Protein AF-A0A7C3GUQ3-F1 (afdb_monomer_lite)

Sequence (109 aa):
MAGKRWMIALSGLILIALLGLVACGPAPTATPMPVDTPTAAPSPTPVEGTAERPASNAQIAPLIHQAIEDLSQRLDLDPQQIHLQAVEDVQWRDSSLGCPESGQNYLMV

Structure (mmCIF, N/CA/C/O backbone):
data_AF-A0A7C3GUQ3-F1
#
_entry.id   AF-A0A7C3GUQ3-F1
#
loop_
_atom_site.group_PDB
_atom_site.id
_atom_site.type_symbol
_atom_site.label_atom_id
_atom_site.label_alt_id
_atom_site.label_comp_id
_atom_site.label_asym_id
_atom_site.label_entity_id
_atom_site.label_seq_id
_atom_site.pdbx_PDB_ins_code
_atom_site.Cartn_x
_atom_site.Cartn_y
_atom_site.Cartn_z
_atom_site.occupancy
_atom_site.B_iso_or_equiv
_atom_site.auth_seq_id
_atom_site.auth_comp_id
_atom_site.auth_asym_id
_atom_site.auth_atom_id
_atom_site.pdbx_PDB_model_num
ATOM 1 N N . MET A 1 1 ? -51.375 -15.794 0.728 1.00 53.22 1 MET A N 1
ATOM 2 C CA . MET A 1 1 ? -50.296 -16.151 -0.228 1.00 53.22 1 MET A CA 1
ATOM 3 C C . MET A 1 1 ? -49.132 -16.829 0.509 1.00 53.22 1 MET A C 1
ATOM 5 O O . MET A 1 1 ? -48.035 -16.293 0.557 1.00 53.22 1 MET A O 1
ATOM 9 N N . ALA A 1 2 ? -49.369 -17.999 1.120 1.00 55.22 2 ALA A N 1
ATOM 10 C CA . ALA A 1 2 ? -48.387 -18.689 1.977 1.00 55.22 2 ALA A CA 1
ATOM 11 C C . ALA A 1 2 ? -47.799 -19.977 1.353 1.00 55.22 2 ALA A C 1
ATOM 13 O O . ALA A 1 2 ? -46.802 -20.490 1.839 1.00 55.22 2 ALA A O 1
ATOM 14 N N . GLY A 1 3 ? -48.357 -20.471 0.238 1.00 56.00 3 GLY A N 1
ATOM 15 C CA . GLY A 1 3 ? -47.939 -21.739 -0.385 1.00 56.00 3 GLY A CA 1
ATOM 16 C C . GLY A 1 3 ? -46.758 -21.660 -1.363 1.00 56.00 3 GLY A C 1
ATOM 17 O O . GLY A 1 3 ? -46.181 -22.685 -1.701 1.00 56.00 3 GLY A O 1
ATOM 18 N N . LYS A 1 4 ? -46.356 -20.464 -1.823 1.00 55.50 4 LYS A N 1
ATOM 19 C CA . LYS A 1 4 ? -45.283 -20.317 -2.832 1.00 55.50 4 LYS A CA 1
ATOM 20 C C . LYS A 1 4 ? -43.876 -20.264 -2.215 1.00 55.50 4 LYS A C 1
ATOM 22 O O . LYS A 1 4 ? -42.918 -20.655 -2.865 1.00 55.50 4 LYS A O 1
ATOM 27 N N . ARG A 1 5 ? -43.748 -19.843 -0.950 1.00 56.00 5 ARG A N 1
ATOM 28 C CA . ARG A 1 5 ? -42.452 -19.739 -0.244 1.00 56.00 5 ARG A CA 1
ATOM 29 C C . ARG A 1 5 ? -41.917 -21.109 0.200 1.00 56.00 5 ARG A C 1
ATOM 31 O O . ARG A 1 5 ? -40.711 -21.285 0.287 1.00 56.00 5 ARG A O 1
ATOM 38 N N . TRP A 1 6 ? -42.805 -22.088 0.400 1.00 51.22 6 TRP A N 1
ATOM 39 C CA . TRP 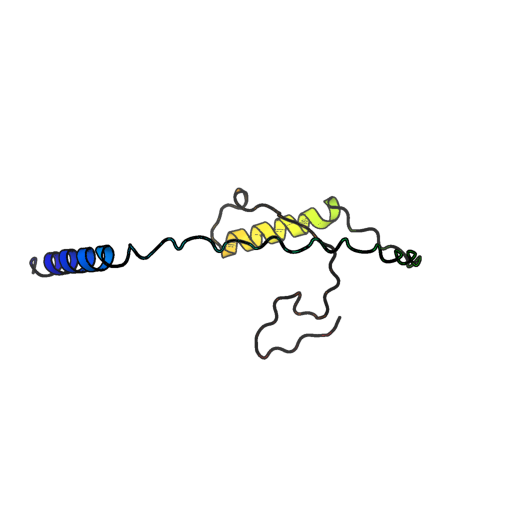A 1 6 ? -42.442 -23.447 0.818 1.00 51.22 6 TRP A CA 1
ATOM 40 C C . TRP A 1 6 ? -41.940 -24.320 -0.346 1.00 51.22 6 TRP A C 1
ATOM 42 O O . TRP A 1 6 ? -40.997 -25.086 -0.184 1.00 51.22 6 TRP A O 1
ATOM 52 N N . MET A 1 7 ? -42.484 -24.130 -1.553 1.00 54.44 7 MET A N 1
ATOM 53 C CA . MET A 1 7 ? -42.046 -24.858 -2.754 1.00 54.44 7 MET A CA 1
ATOM 54 C C . MET A 1 7 ? -40.664 -24.415 -3.271 1.00 54.44 7 MET A C 1
ATOM 56 O O . MET A 1 7 ? -39.928 -25.237 -3.809 1.00 54.44 7 MET A O 1
ATOM 60 N N . ILE A 1 8 ? -40.279 -23.145 -3.081 1.00 55.94 8 ILE A N 1
ATOM 61 C CA . ILE A 1 8 ? -38.956 -22.638 -3.500 1.00 55.94 8 ILE A CA 1
ATOM 62 C C . ILE A 1 8 ? -37.853 -23.167 -2.564 1.00 55.94 8 ILE A C 1
ATOM 64 O O . ILE A 1 8 ? -36.763 -23.502 -3.022 1.00 55.94 8 ILE A O 1
ATOM 68 N N . ALA A 1 9 ? -38.160 -23.334 -1.272 1.00 55.59 9 ALA A N 1
ATOM 69 C CA . ALA A 1 9 ? -37.231 -23.885 -0.284 1.00 55.59 9 ALA A CA 1
ATOM 70 C C . ALA A 1 9 ? -36.915 -25.379 -0.516 1.00 55.59 9 ALA A C 1
ATOM 72 O O . ALA A 1 9 ? -35.777 -25.798 -0.325 1.00 55.59 9 ALA A O 1
ATOM 73 N N . LEU A 1 10 ? -37.887 -26.172 -0.987 1.00 55.81 10 LEU A N 1
ATOM 74 C CA . LEU A 1 10 ? -37.700 -27.601 -1.292 1.00 55.81 10 LEU A CA 1
ATOM 75 C C . LEU A 1 10 ? -36.941 -27.845 -2.610 1.00 55.81 10 LEU A C 1
ATOM 77 O O . LEU A 1 10 ? -36.162 -28.790 -2.696 1.00 55.81 10 LEU A O 1
ATOM 81 N N . SER A 1 11 ? -37.108 -26.977 -3.617 1.00 55.59 11 SER A N 1
ATOM 82 C CA . SER A 1 11 ? -36.410 -27.111 -4.907 1.00 55.59 11 SER A CA 1
ATOM 83 C C . SER A 1 11 ? -34.945 -26.654 -4.858 1.00 55.59 11 SER A C 1
ATOM 85 O O . SER A 1 11 ? -34.119 -27.204 -5.582 1.00 55.59 11 SER A O 1
ATOM 87 N N . GLY A 1 12 ? -34.605 -25.673 -4.010 1.00 56.16 12 GLY A N 1
ATOM 88 C CA . GLY A 1 12 ? -33.222 -25.205 -3.843 1.00 56.16 12 GLY A CA 1
ATOM 89 C C . GLY A 1 12 ? -32.338 -26.195 -3.077 1.00 56.16 12 GLY A C 1
ATOM 90 O O . GLY A 1 12 ? -31.169 -26.369 -3.412 1.00 56.16 12 GLY A O 1
ATOM 91 N N . LEU A 1 13 ? -32.912 -26.908 -2.102 1.00 58.53 13 LEU A N 1
ATOM 92 C CA . LEU A 1 13 ? -32.181 -27.874 -1.274 1.00 58.53 13 LEU A CA 1
ATOM 93 C C . LEU A 1 13 ? -31.791 -29.149 -2.054 1.00 58.53 13 LEU A C 1
ATOM 95 O O . LEU A 1 13 ? -30.749 -29.737 -1.786 1.00 58.53 13 LEU A O 1
ATOM 99 N N . ILE A 1 14 ? -32.573 -29.525 -3.075 1.00 58.44 14 ILE A N 1
ATOM 100 C CA . ILE A 1 14 ? -32.276 -30.648 -3.988 1.00 58.44 14 ILE A CA 1
ATOM 101 C C . ILE A 1 14 ? -31.164 -30.295 -4.995 1.00 58.44 14 ILE A C 1
ATOM 103 O O . ILE A 1 14 ? -30.384 -31.165 -5.374 1.00 58.44 14 ILE A O 1
ATOM 107 N N . LEU A 1 15 ? -31.037 -29.023 -5.393 1.00 56.69 15 LEU A N 1
ATOM 108 C CA . LEU A 1 15 ? -30.015 -28.569 -6.349 1.00 56.69 15 LEU A CA 1
ATOM 109 C C . LEU A 1 15 ? -28.631 -28.395 -5.692 1.00 56.69 15 LEU A C 1
ATOM 111 O O . LEU A 1 15 ? -27.613 -28.633 -6.335 1.00 56.69 15 LEU A O 1
ATOM 115 N N . ILE A 1 16 ? -28.592 -28.071 -4.395 1.00 59.34 16 ILE A N 1
ATOM 116 C CA . ILE A 1 16 ? -27.353 -27.980 -3.600 1.00 59.34 16 ILE A CA 1
ATOM 117 C C . ILE A 1 16 ? -26.817 -29.378 -3.224 1.00 59.34 16 ILE A C 1
ATOM 119 O O . ILE A 1 16 ? -25.608 -29.561 -3.114 1.00 59.34 16 ILE A O 1
ATOM 123 N N . ALA A 1 17 ? -27.685 -30.390 -3.101 1.00 55.78 17 ALA A N 1
ATOM 124 C CA . ALA A 1 17 ? -27.292 -31.762 -2.759 1.00 55.78 17 ALA A CA 1
ATOM 125 C C . ALA A 1 17 ? -26.716 -32.582 -3.937 1.00 55.78 17 ALA A C 1
ATOM 127 O O . ALA A 1 17 ? -26.064 -33.596 -3.707 1.00 55.78 17 ALA A O 1
ATOM 128 N N . LEU A 1 18 ? -26.930 -32.162 -5.190 1.00 57.78 18 LEU A N 1
ATOM 129 C CA . LEU A 1 18 ? -26.456 -32.875 -6.389 1.00 57.78 18 LEU A CA 1
ATOM 130 C C . LEU A 1 18 ? -25.102 -32.378 -6.926 1.00 57.78 18 LEU A C 1
ATOM 132 O O . LEU A 1 18 ? -24.513 -33.044 -7.773 1.00 57.78 18 LEU A O 1
ATOM 136 N N . LEU A 1 19 ? -24.582 -31.247 -6.433 1.00 57.12 19 LEU A N 1
ATOM 137 C CA . LEU A 1 19 ? -23.343 -30.633 -6.935 1.00 57.12 19 LEU A CA 1
ATOM 138 C C . LEU A 1 19 ? -22.134 -30.807 -5.999 1.00 57.12 19 LEU A C 1
ATOM 140 O O . LEU A 1 19 ? -21.184 -30.032 -6.050 1.00 57.12 19 LEU A O 1
ATOM 144 N N . GLY A 1 20 ? -22.163 -31.822 -5.137 1.00 60.38 20 GLY A N 1
ATOM 145 C CA . GLY A 1 20 ? -21.053 -32.157 -4.253 1.00 60.38 20 GLY A CA 1
ATOM 146 C C . GLY A 1 20 ? -20.832 -33.658 -4.203 1.00 60.38 20 GLY A C 1
ATOM 147 O O . GLY A 1 20 ? -21.348 -34.279 -3.288 1.00 60.38 20 GLY A O 1
ATOM 148 N N . LEU A 1 21 ? -20.112 -34.225 -5.183 1.00 63.31 21 LEU A N 1
ATOM 149 C CA . LEU A 1 21 ? -19.373 -35.504 -5.097 1.00 63.31 21 LEU A CA 1
ATOM 150 C C . LEU A 1 21 ? -18.779 -35.898 -6.467 1.00 63.31 21 LEU A C 1
ATOM 152 O O . LEU A 1 21 ? -19.189 -36.876 -7.079 1.00 63.31 21 LEU A O 1
ATOM 156 N N . VAL A 1 22 ? -17.784 -35.153 -6.952 1.00 60.12 22 VAL A N 1
ATOM 157 C CA . VAL A 1 22 ? -16.833 -35.634 -7.975 1.00 60.12 22 VAL A CA 1
ATOM 158 C C . VAL A 1 22 ? -15.503 -34.923 -7.726 1.00 60.12 22 VAL A C 1
ATOM 160 O O . VAL A 1 22 ? -15.486 -33.703 -7.674 1.00 60.12 22 VAL A O 1
ATOM 163 N N . ALA A 1 23 ? -14.336 -35.539 -7.601 1.00 51.19 23 ALA A N 1
ATOM 164 C CA . ALA A 1 23 ? -13.900 -36.870 -7.205 1.00 51.19 23 ALA A CA 1
ATOM 165 C C . ALA A 1 23 ? -12.406 -36.673 -6.888 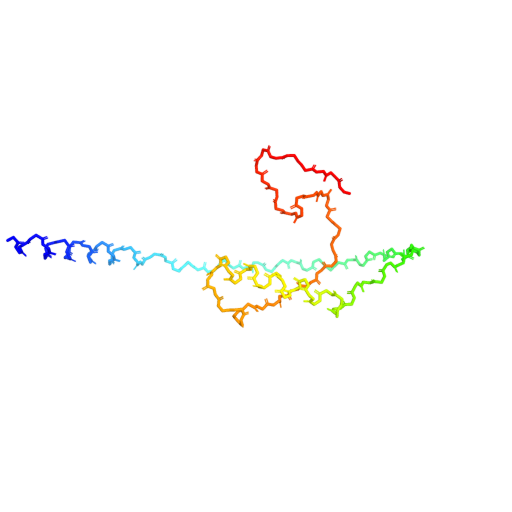1.00 51.19 23 ALA A C 1
ATOM 167 O O . ALA A 1 23 ? -11.691 -36.036 -7.661 1.00 51.19 23 ALA A O 1
ATOM 168 N N . CYS A 1 24 ? -11.941 -37.176 -5.746 1.00 54.44 24 CYS A N 1
ATOM 169 C CA . CYS A 1 24 ? -10.516 -37.246 -5.440 1.00 54.44 24 CYS A CA 1
ATOM 170 C C . CYS A 1 24 ? -9.878 -38.230 -6.435 1.00 54.44 24 CYS A C 1
ATOM 172 O O . CYS A 1 24 ? -10.211 -39.415 -6.425 1.00 54.44 24 CYS A O 1
ATOM 174 N N . GLY A 1 25 ? -9.046 -37.730 -7.349 1.00 67.88 25 GLY A N 1
ATOM 175 C CA . GLY A 1 25 ? -8.314 -38.552 -8.312 1.00 67.88 25 GLY A CA 1
ATOM 176 C C . GLY A 1 25 ? -7.031 -39.122 -7.691 1.00 67.88 25 GLY A C 1
ATOM 177 O O . GLY A 1 25 ? -6.422 -38.453 -6.854 1.00 67.88 25 GLY A O 1
ATOM 178 N N . PRO A 1 26 ? -6.596 -40.338 -8.070 1.00 64.50 26 PRO A N 1
ATOM 179 C CA . PRO A 1 26 ? -5.330 -40.890 -7.605 1.00 64.50 26 PRO A CA 1
ATOM 180 C C . PRO A 1 26 ? -4.160 -40.019 -8.081 1.00 64.50 26 PRO A C 1
ATOM 182 O O . PRO A 1 26 ? -4.094 -39.620 -9.244 1.00 64.50 26 PRO A O 1
ATOM 185 N N . ALA A 1 27 ? -3.248 -39.728 -7.154 1.00 66.88 27 ALA A N 1
ATOM 186 C CA . ALA A 1 27 ? -2.052 -38.939 -7.403 1.00 66.88 27 ALA A CA 1
ATOM 187 C C . ALA A 1 27 ? -1.206 -39.556 -8.536 1.00 66.88 27 ALA A C 1
ATOM 189 O O . ALA A 1 27 ? -1.001 -40.775 -8.540 1.00 66.88 27 ALA A O 1
ATOM 190 N N . PRO A 1 28 ? -0.684 -38.751 -9.479 1.00 64.19 28 PRO A N 1
ATOM 191 C CA . PRO A 1 28 ? 0.266 -39.247 -10.459 1.00 64.19 28 PRO A CA 1
ATOM 192 C C . PRO A 1 28 ? 1.531 -39.725 -9.739 1.00 64.19 28 PRO A C 1
ATOM 194 O O . PRO A 1 28 ? 2.156 -38.990 -8.976 1.00 64.19 28 PRO A O 1
ATOM 197 N N . THR A 1 29 ? 1.899 -40.980 -9.983 1.00 59.53 29 THR A N 1
ATOM 198 C CA . THR A 1 29 ? 3.192 -41.549 -9.611 1.00 59.53 29 THR A CA 1
ATOM 199 C C . THR A 1 29 ? 4.294 -40.698 -10.237 1.00 59.53 29 THR A C 1
ATOM 201 O O . THR A 1 29 ? 4.483 -40.716 -11.451 1.00 59.53 29 THR A O 1
ATOM 204 N N . ALA A 1 30 ? 5.013 -39.937 -9.413 1.00 59.91 30 ALA A N 1
ATOM 205 C CA . ALA A 1 30 ? 6.238 -39.285 -9.837 1.00 59.91 30 ALA A CA 1
ATOM 206 C C . ALA A 1 30 ? 7.279 -40.375 -10.126 1.00 59.91 30 ALA A C 1
ATOM 208 O O . ALA A 1 30 ? 7.779 -41.036 -9.216 1.00 59.91 30 ALA A O 1
ATOM 209 N N . THR A 1 31 ? 7.583 -40.585 -11.405 1.00 63.72 31 THR A N 1
ATOM 210 C CA . THR A 1 31 ? 8.810 -41.260 -11.828 1.00 63.72 31 THR A CA 1
ATOM 211 C C . THR A 1 31 ? 9.981 -40.547 -11.149 1.00 63.72 31 THR A C 1
ATOM 213 O O . THR A 1 31 ? 10.051 -39.319 -11.258 1.00 63.72 31 THR A O 1
ATOM 216 N N . PRO A 1 32 ? 10.893 -41.242 -10.446 1.00 68.12 32 PRO A N 1
ATOM 217 C CA . PRO A 1 32 ? 12.099 -40.593 -9.955 1.00 68.12 32 PRO A CA 1
ATOM 218 C C . PRO A 1 32 ? 12.868 -40.064 -11.169 1.00 68.12 32 PRO A C 1
ATOM 220 O O . PRO A 1 32 ? 13.360 -40.838 -11.991 1.00 68.12 32 PRO A O 1
ATOM 223 N N . MET A 1 33 ? 12.909 -38.738 -11.317 1.00 66.81 33 MET A N 1
ATOM 224 C CA . MET A 1 33 ? 13.778 -38.094 -12.292 1.00 66.81 33 MET A CA 1
ATOM 225 C C . MET A 1 33 ? 15.226 -38.399 -11.890 1.00 66.81 33 MET A C 1
ATOM 227 O O . MET A 1 33 ? 15.542 -38.341 -10.696 1.00 66.81 33 MET A O 1
ATOM 231 N N . PRO A 1 34 ? 16.109 -38.746 -12.842 1.00 67.25 34 PRO A N 1
ATOM 232 C CA . PRO A 1 34 ? 17.531 -38.808 -12.558 1.00 67.25 34 PRO A CA 1
ATOM 233 C C . PRO A 1 34 ? 17.964 -37.446 -12.007 1.00 67.25 34 PRO A C 1
ATOM 235 O O . PRO A 1 34 ? 17.674 -36.402 -12.587 1.00 67.25 34 PRO A O 1
ATOM 238 N N . VAL A 1 35 ? 18.597 -37.467 -10.836 1.00 64.62 35 VAL A N 1
ATOM 239 C CA . VAL A 1 35 ? 19.232 -36.291 -10.249 1.00 64.62 35 VAL A CA 1
ATOM 240 C C . VAL A 1 35 ? 20.444 -35.981 -11.115 1.00 64.62 35 VAL A C 1
ATOM 242 O O . VAL A 1 35 ? 21.526 -36.528 -10.902 1.00 64.62 35 VAL A O 1
ATOM 245 N N . ASP A 1 36 ? 20.261 -35.116 -12.108 1.00 60.84 36 ASP A N 1
ATOM 246 C CA . ASP A 1 36 ? 21.384 -34.426 -12.720 1.00 60.84 36 ASP A CA 1
ATOM 247 C C . ASP A 1 36 ? 21.976 -33.522 -11.641 1.00 60.84 36 ASP A C 1
ATOM 249 O O . ASP A 1 36 ? 21.416 -32.500 -11.247 1.00 60.84 36 ASP A O 1
ATOM 253 N N . THR A 1 37 ? 23.098 -33.979 -11.094 1.00 63.03 37 THR A N 1
ATOM 254 C CA . THR A 1 37 ? 23.940 -33.203 -10.191 1.00 63.03 37 THR A CA 1
ATOM 255 C C . THR A 1 37 ? 24.305 -31.913 -10.922 1.00 63.03 37 THR A C 1
ATOM 257 O O . THR A 1 37 ? 24.958 -32.001 -11.968 1.00 63.03 37 THR A O 1
ATOM 260 N N . PRO A 1 38 ? 23.908 -30.721 -10.438 1.00 63.31 38 PRO A N 1
ATOM 261 C CA . PRO A 1 38 ? 24.353 -29.488 -11.056 1.00 63.31 38 PRO A CA 1
ATOM 262 C C . PRO A 1 38 ? 25.875 -29.427 -10.923 1.00 63.31 38 PRO A C 1
ATOM 264 O O . PRO A 1 38 ? 26.429 -29.267 -9.835 1.00 63.31 38 PRO A O 1
ATOM 267 N N . THR A 1 39 ? 26.547 -29.616 -12.058 1.00 68.06 39 THR A N 1
ATOM 268 C CA . THR A 1 39 ? 27.962 -29.305 -12.230 1.00 68.06 39 THR A CA 1
ATOM 269 C C . THR A 1 39 ? 28.132 -27.853 -11.819 1.00 68.06 39 THR A C 1
ATOM 271 O O . THR A 1 39 ? 27.537 -26.968 -12.432 1.00 68.06 39 THR A O 1
ATOM 274 N N . ALA A 1 40 ? 28.878 -27.631 -10.737 1.00 61.88 40 ALA A N 1
ATOM 275 C CA . ALA A 1 40 ? 29.165 -26.308 -10.217 1.00 61.88 40 ALA A CA 1
ATOM 276 C C . ALA A 1 40 ? 29.728 -25.436 -11.347 1.00 61.88 40 ALA A C 1
ATOM 278 O O . ALA A 1 40 ? 30.865 -25.619 -11.787 1.00 61.88 40 ALA A O 1
ATOM 279 N N . ALA A 1 41 ? 28.911 -24.505 -11.836 1.00 68.75 41 ALA A N 1
ATOM 280 C CA . ALA A 1 41 ? 29.393 -23.422 -12.669 1.00 68.75 41 ALA A CA 1
ATOM 281 C C . ALA A 1 41 ? 30.383 -22.599 -11.826 1.00 68.75 41 ALA A C 1
ATOM 283 O O . ALA A 1 41 ? 30.115 -22.364 -10.642 1.00 68.75 41 ALA A O 1
ATOM 284 N N . PRO A 1 42 ? 31.529 -22.173 -12.384 1.00 60.78 42 PRO A N 1
ATOM 285 C CA . PRO A 1 42 ? 32.427 -21.284 -11.667 1.00 60.78 42 PRO A CA 1
ATOM 286 C C . PRO A 1 42 ? 31.662 -20.009 -11.305 1.00 60.78 42 PRO A C 1
ATOM 288 O O . PRO A 1 42 ? 31.102 -19.337 -12.171 1.00 60.78 42 PRO A O 1
ATOM 291 N N . SER A 1 43 ? 31.613 -19.719 -10.006 1.00 64.88 43 SER A N 1
ATOM 292 C CA . SER A 1 43 ? 31.035 -18.497 -9.456 1.00 64.88 43 SER A CA 1
ATOM 293 C C . SER A 1 43 ? 31.649 -17.290 -10.176 1.00 64.88 43 SER A C 1
ATOM 295 O O . SER A 1 43 ? 32.880 -17.189 -10.199 1.00 64.88 43 SER A O 1
ATOM 297 N N . PRO A 1 44 ? 30.858 -16.373 -10.762 1.00 64.38 44 PRO A N 1
ATOM 298 C CA . PRO A 1 44 ? 31.414 -15.122 -11.241 1.00 64.38 44 PRO A CA 1
ATOM 299 C C . PRO A 1 44 ? 31.977 -14.366 -10.036 1.00 64.38 44 PRO A C 1
ATOM 301 O O . PRO A 1 44 ? 31.318 -14.207 -9.007 1.00 64.38 44 PRO A O 1
ATOM 304 N N . THR A 1 45 ? 33.232 -13.953 -10.158 1.00 56.44 45 THR A N 1
ATOM 305 C CA . THR A 1 45 ? 33.909 -13.036 -9.245 1.00 56.44 45 THR A CA 1
ATOM 306 C C . THR A 1 45 ? 33.023 -11.804 -9.026 1.00 56.44 45 THR A C 1
ATOM 308 O O . THR A 1 45 ? 32.618 -11.195 -10.020 1.00 56.44 45 THR A O 1
ATOM 311 N N . PRO A 1 46 ? 32.707 -11.414 -7.777 1.00 64.50 46 PRO A N 1
ATOM 312 C CA . PRO A 1 46 ? 31.980 -10.180 -7.516 1.00 64.50 46 PRO A CA 1
ATOM 313 C C . PRO A 1 46 ? 32.786 -8.995 -8.051 1.00 64.50 46 PRO A C 1
ATOM 315 O O . PRO A 1 46 ? 33.869 -8.688 -7.556 1.00 64.50 46 PRO A O 1
ATOM 318 N N . VAL A 1 47 ? 32.279 -8.362 -9.106 1.00 57.91 47 VAL A N 1
ATOM 319 C CA . VAL A 1 47 ? 32.748 -7.048 -9.539 1.00 57.91 47 VAL A CA 1
ATOM 320 C C . VAL A 1 47 ? 32.371 -6.055 -8.450 1.00 57.91 47 VAL A C 1
ATOM 322 O O . VAL A 1 47 ? 31.202 -5.913 -8.099 1.00 57.91 47 VAL A O 1
ATOM 325 N N . GLU A 1 48 ? 33.391 -5.395 -7.916 1.00 60.09 48 GLU A N 1
ATOM 326 C CA . GLU A 1 48 ? 33.333 -4.289 -6.966 1.00 60.09 48 GLU A CA 1
ATOM 327 C C . GLU A 1 48 ? 32.710 -3.057 -7.649 1.00 60.09 48 GLU A C 1
ATOM 329 O O . GLU A 1 48 ? 33.373 -2.079 -7.982 1.00 60.09 48 GLU A O 1
ATOM 334 N N . GLY A 1 49 ? 31.411 -3.142 -7.936 1.00 54.44 49 GLY A N 1
ATOM 335 C CA . GLY A 1 49 ? 30.539 -1.985 -8.060 1.00 54.44 49 GLY A CA 1
ATOM 336 C C . GLY A 1 49 ? 30.124 -1.580 -6.653 1.00 54.44 49 GLY A C 1
ATOM 337 O O . GLY A 1 49 ? 29.871 -2.447 -5.820 1.00 54.44 49 GLY A O 1
ATOM 338 N N . THR A 1 50 ? 30.114 -0.282 -6.364 1.00 53.56 50 THR A N 1
ATOM 339 C CA . THR A 1 50 ? 29.672 0.300 -5.093 1.00 53.56 50 THR A CA 1
ATOM 340 C C . THR A 1 50 ? 28.414 -0.405 -4.587 1.00 53.56 50 THR A C 1
ATOM 342 O O . THR A 1 50 ? 27.327 -0.183 -5.107 1.00 53.56 50 THR A O 1
ATOM 345 N N . ALA A 1 51 ? 28.580 -1.299 -3.609 1.00 53.66 51 ALA A N 1
ATOM 346 C CA . ALA A 1 51 ? 27.480 -2.029 -3.009 1.00 53.66 51 ALA A CA 1
ATOM 347 C C . ALA A 1 51 ? 26.610 -1.017 -2.263 1.00 53.66 51 ALA A C 1
ATOM 349 O O . ALA A 1 51 ? 26.962 -0.571 -1.165 1.00 53.66 51 ALA A O 1
ATOM 350 N N . GLU A 1 52 ? 25.498 -0.626 -2.879 1.00 59.91 52 GLU A N 1
ATOM 351 C CA . GLU A 1 52 ? 24.395 0.005 -2.175 1.00 59.91 52 GLU A CA 1
ATOM 352 C C . GLU A 1 52 ? 23.997 -0.977 -1.076 1.00 59.91 52 GLU A 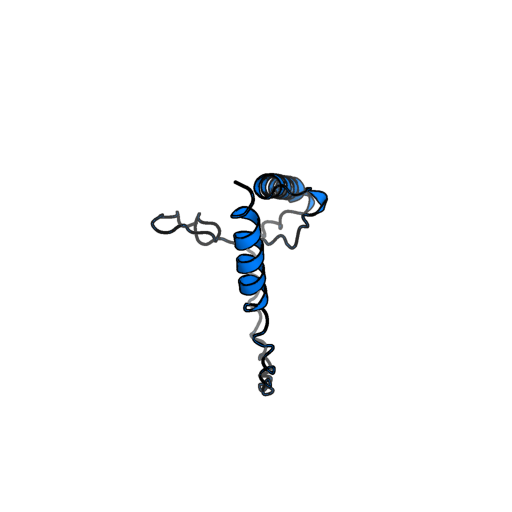C 1
ATOM 354 O O . GLU A 1 52 ? 23.577 -2.105 -1.334 1.00 59.91 52 GLU A O 1
ATOM 359 N N . ARG A 1 53 ? 24.310 -0.623 0.171 1.00 59.34 53 ARG A N 1
ATOM 360 C CA . ARG A 1 53 ? 24.048 -1.498 1.309 1.00 59.34 53 ARG A CA 1
ATOM 361 C C . ARG A 1 53 ? 22.548 -1.800 1.295 1.00 59.34 53 ARG A C 1
ATOM 363 O O . ARG A 1 53 ? 21.790 -0.830 1.321 1.00 59.34 53 ARG A O 1
ATOM 370 N N . PRO A 1 54 ? 22.124 -3.080 1.297 1.00 62.78 54 PRO A N 1
ATOM 371 C CA . PRO A 1 54 ? 20.706 -3.411 1.301 1.00 62.78 54 PRO A CA 1
ATOM 372 C C . PRO A 1 54 ? 20.046 -2.648 2.443 1.00 62.78 54 PRO A C 1
ATOM 374 O O . PRO A 1 54 ? 20.573 -2.626 3.566 1.00 62.78 54 PRO A O 1
ATOM 377 N N . ALA A 1 55 ? 18.951 -1.955 2.133 1.00 66.56 55 ALA A N 1
ATOM 378 C CA . ALA A 1 55 ? 18.221 -1.192 3.126 1.00 66.56 55 ALA A CA 1
ATOM 379 C C . ALA A 1 55 ? 17.892 -2.125 4.298 1.00 66.56 55 ALA A C 1
ATOM 381 O O . ALA A 1 55 ? 17.326 -3.205 4.137 1.00 66.56 55 ALA A O 1
ATOM 382 N N . SER A 1 56 ? 18.333 -1.735 5.491 1.00 73.94 56 SER A N 1
ATOM 383 C CA . SER A 1 56 ? 18.108 -2.527 6.693 1.00 73.94 56 SER A CA 1
ATOM 384 C C . SER A 1 56 ? 16.608 -2.640 6.960 1.00 73.94 56 SER A C 1
ATOM 386 O O . SER A 1 56 ? 15.852 -1.706 6.691 1.00 73.94 56 SER A O 1
ATOM 388 N N . ASN A 1 57 ? 16.167 -3.746 7.564 1.00 74.00 57 ASN A N 1
ATOM 389 C CA . ASN A 1 57 ? 14.748 -3.957 7.886 1.00 74.00 57 ASN A CA 1
ATOM 390 C C . ASN A 1 57 ? 14.137 -2.788 8.680 1.00 74.00 57 ASN A C 1
ATOM 392 O O . ASN A 1 57 ? 12.963 -2.472 8.516 1.00 74.00 57 ASN A O 1
ATOM 396 N N . ALA A 1 58 ? 14.940 -2.104 9.503 1.00 82.94 58 ALA A N 1
ATOM 397 C CA . ALA A 1 58 ? 14.510 -0.920 10.241 1.00 82.94 58 ALA A CA 1
ATOM 398 C C . ALA A 1 58 ? 14.122 0.258 9.328 1.00 82.94 58 ALA A C 1
ATOM 400 O O . ALA A 1 58 ? 13.211 1.011 9.659 1.00 82.94 58 ALA A O 1
ATOM 401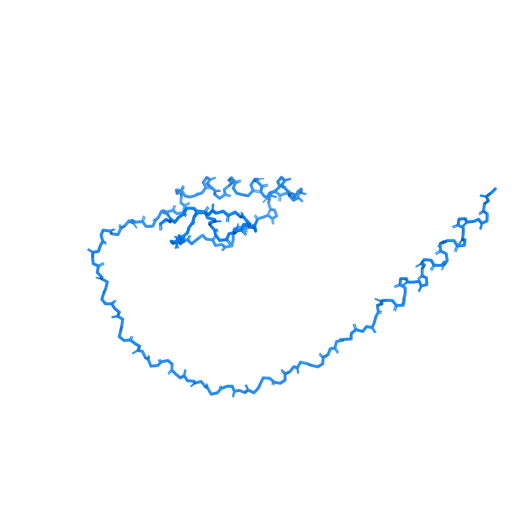 N N . GLN A 1 59 ? 14.787 0.416 8.181 1.00 87.88 59 GLN A N 1
ATOM 402 C CA . GLN A 1 59 ? 14.507 1.487 7.220 1.00 87.88 59 GLN A CA 1
ATOM 403 C C . GLN A 1 59 ? 13.237 1.216 6.403 1.00 87.88 59 GLN A C 1
ATOM 405 O O . GLN A 1 59 ? 12.543 2.160 6.040 1.00 87.88 59 GLN A O 1
ATOM 410 N N . ILE A 1 60 ? 12.915 -0.056 6.141 1.00 90.00 60 ILE A N 1
ATOM 411 C CA . ILE A 1 60 ? 11.747 -0.460 5.335 1.00 90.00 60 ILE A CA 1
ATOM 412 C C . ILE A 1 60 ? 10.490 -0.666 6.205 1.00 90.00 60 ILE A C 1
ATOM 414 O O . ILE A 1 60 ? 9.374 -0.630 5.693 1.00 90.00 60 ILE A O 1
ATOM 418 N N . ALA A 1 61 ? 10.631 -0.812 7.529 1.00 92.44 61 ALA A N 1
ATOM 419 C CA . ALA A 1 61 ? 9.513 -1.024 8.457 1.00 92.44 61 ALA A CA 1
ATOM 420 C C . ALA A 1 61 ? 8.305 -0.074 8.266 1.00 92.44 61 ALA A C 1
ATOM 422 O O . ALA A 1 61 ? 7.177 -0.572 8.267 1.00 92.44 61 ALA A O 1
ATOM 423 N N . PRO A 1 62 ? 8.475 1.246 8.031 1.00 94.88 62 PRO A N 1
ATOM 424 C CA . PRO A 1 62 ? 7.338 2.131 7.766 1.00 94.88 62 PRO A CA 1
ATOM 425 C C . PRO A 1 62 ? 6.558 1.759 6.496 1.00 94.88 62 PRO A C 1
ATOM 427 O O . PRO A 1 62 ? 5.333 1.827 6.493 1.00 94.88 62 PRO A O 1
ATOM 430 N N . LEU A 1 63 ? 7.253 1.323 5.439 1.00 94.50 63 LEU A N 1
ATOM 431 C CA . LEU A 1 63 ? 6.629 0.892 4.184 1.00 94.50 63 LEU A CA 1
ATOM 432 C C . LEU A 1 63 ? 5.881 -0.433 4.358 1.00 94.50 63 LEU A C 1
ATOM 434 O O . LEU A 1 63 ? 4.809 -0.611 3.787 1.00 94.50 63 LEU A O 1
ATOM 438 N N . ILE A 1 64 ? 6.408 -1.340 5.187 1.00 95.31 64 ILE A N 1
ATOM 439 C CA . ILE A 1 64 ? 5.722 -2.591 5.540 1.00 95.31 64 ILE A CA 1
ATOM 440 C C . ILE A 1 64 ? 4.412 -2.289 6.273 1.00 95.31 64 ILE A C 1
ATOM 442 O O . ILE A 1 64 ? 3.376 -2.839 5.909 1.00 95.31 64 ILE A O 1
ATOM 446 N N . HIS A 1 65 ? 4.431 -1.398 7.271 1.00 96.25 65 HIS A N 1
ATOM 447 C CA . HIS A 1 65 ? 3.208 -1.005 7.977 1.00 96.25 65 HIS A CA 1
ATOM 448 C C . HIS A 1 65 ? 2.192 -0.356 7.035 1.00 96.25 65 HIS A C 1
ATOM 450 O O . HIS A 1 65 ? 1.026 -0.741 7.051 1.00 96.25 65 HIS A O 1
ATOM 456 N N . GLN A 1 66 ? 2.639 0.547 6.159 1.00 97.44 66 GLN A N 1
ATOM 457 C CA . GLN A 1 66 ? 1.766 1.174 5.168 1.00 97.44 66 GLN A CA 1
ATOM 458 C C . GLN A 1 66 ? 1.123 0.142 4.226 1.00 97.44 66 GLN A C 1
ATOM 460 O O . GLN A 1 66 ? -0.070 0.229 3.940 1.00 97.44 66 GLN A O 1
ATOM 465 N N . ALA A 1 67 ? 1.885 -0.855 3.768 1.00 96.50 67 ALA A N 1
ATOM 466 C CA . ALA A 1 67 ? 1.363 -1.923 2.918 1.00 96.50 67 ALA A CA 1
ATOM 467 C C . ALA A 1 67 ? 0.330 -2.803 3.648 1.00 96.50 67 ALA A C 1
ATOM 469 O O . ALA A 1 67 ? -0.678 -3.188 3.056 1.00 96.50 67 ALA A O 1
ATOM 470 N N . ILE A 1 68 ? 0.555 -3.103 4.934 1.00 98.00 68 ILE A N 1
ATOM 471 C CA . ILE A 1 68 ? -0.398 -3.855 5.766 1.00 98.00 68 ILE A CA 1
ATOM 472 C C . ILE A 1 68 ? -1.698 -3.063 5.950 1.00 98.00 68 ILE A C 1
ATOM 474 O O . ILE A 1 68 ? -2.782 -3.626 5.795 1.00 98.00 68 ILE A O 1
ATOM 478 N N . GLU A 1 69 ? -1.605 -1.765 6.246 1.00 98.19 69 GLU A N 1
ATOM 479 C CA . GLU A 1 69 ? -2.772 -0.895 6.412 1.00 98.19 69 GLU A CA 1
ATOM 480 C C . GLU A 1 69 ? -3.595 -0.790 5.119 1.00 98.19 69 GLU A C 1
ATOM 482 O O . GLU A 1 69 ? -4.809 -0.997 5.169 1.00 98.19 69 GLU A O 1
ATOM 487 N N . ASP A 1 70 ? -2.963 -0.559 3.960 1.00 98.25 70 ASP A N 1
ATOM 488 C CA . ASP A 1 70 ? -3.654 -0.540 2.657 1.00 98.25 70 ASP A CA 1
ATOM 489 C C . ASP A 1 70 ? -4.401 -1.855 2.402 1.00 98.25 70 ASP A C 1
ATOM 491 O O . ASP A 1 70 ? -5.593 -1.867 2.080 1.00 98.25 70 ASP A O 1
ATOM 495 N N . LEU A 1 71 ? -3.714 -2.982 2.610 1.00 97.88 71 LEU A N 1
ATOM 496 C CA . LEU A 1 71 ? -4.292 -4.295 2.365 1.00 97.88 71 LEU A CA 1
ATOM 497 C C . LEU A 1 71 ? -5.459 -4.595 3.316 1.00 97.88 71 LEU A C 1
ATOM 499 O O . LEU A 1 71 ? -6.482 -5.118 2.869 1.00 97.88 71 LEU A O 1
ATOM 503 N N . SER A 1 72 ? -5.337 -4.229 4.596 1.00 98.62 72 SER A N 1
ATOM 504 C CA . SER A 1 72 ? -6.409 -4.395 5.587 1.00 98.62 72 SER A CA 1
ATOM 505 C C . SER A 1 72 ? -7.680 -3.647 5.191 1.00 98.62 72 SER A C 1
ATOM 507 O O . SER A 1 72 ? -8.766 -4.217 5.248 1.00 98.62 72 SER A O 1
ATOM 509 N N . GLN A 1 73 ? -7.546 -2.414 4.693 1.00 98.44 73 GLN A N 1
ATOM 510 C CA . GLN A 1 73 ? -8.680 -1.589 4.273 1.00 98.44 73 GLN A C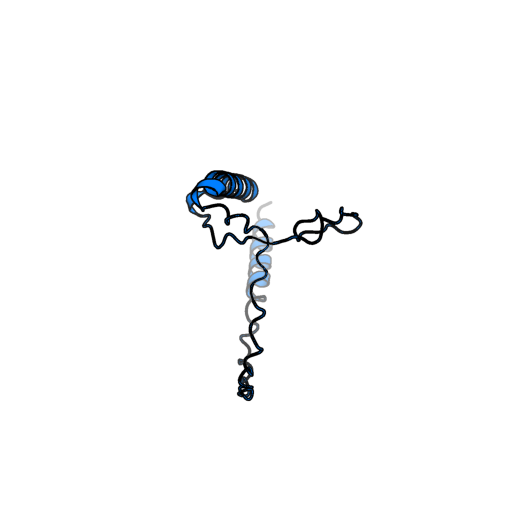A 1
ATOM 511 C C . GLN A 1 73 ? -9.359 -2.151 3.024 1.00 98.44 73 GLN A C 1
ATOM 513 O O . GLN A 1 73 ? -10.584 -2.147 2.921 1.00 98.44 73 GLN A O 1
ATOM 518 N N . ARG A 1 74 ? -8.573 -2.658 2.069 1.00 98.00 74 ARG A N 1
ATOM 519 C CA . ARG A 1 74 ? -9.092 -3.227 0.817 1.00 98.00 74 ARG A CA 1
ATOM 520 C C . ARG A 1 74 ? -9.820 -4.550 1.022 1.00 98.00 74 ARG A C 1
ATOM 522 O O . ARG A 1 74 ? -10.732 -4.855 0.256 1.00 98.00 74 ARG A O 1
ATOM 529 N N . LEU A 1 75 ? -9.386 -5.338 2.003 1.00 97.88 75 LEU A N 1
ATOM 530 C CA . LEU A 1 75 ? -9.928 -6.669 2.274 1.00 97.88 75 LEU A CA 1
ATOM 531 C C . LEU A 1 75 ? -10.896 -6.718 3.465 1.00 97.88 75 LEU A C 1
ATOM 533 O O . LEU A 1 75 ? -11.487 -7.771 3.683 1.00 97.88 75 LEU A O 1
ATOM 537 N N . ASP A 1 76 ? -11.067 -5.613 4.199 1.00 98.06 76 ASP A N 1
ATOM 538 C CA . ASP A 1 76 ? -11.856 -5.537 5.439 1.00 98.06 76 ASP A CA 1
ATOM 539 C C . ASP A 1 76 ? -11.419 -6.594 6.474 1.00 98.06 76 ASP A C 1
ATOM 541 O O . ASP A 1 76 ? -12.220 -7.340 7.038 1.00 98.06 76 ASP A O 1
ATOM 545 N N . LEU A 1 77 ? -10.101 -6.698 6.678 1.00 98.19 77 LEU A N 1
ATOM 546 C CA . LEU A 1 77 ? -9.476 -7.620 7.632 1.00 98.19 77 LEU A CA 1
ATOM 547 C C . LEU A 1 77 ? -8.802 -6.851 8.766 1.00 98.19 77 LEU A C 1
ATOM 549 O O . LEU A 1 77 ? -8.342 -5.727 8.576 1.00 98.19 77 LEU A O 1
ATOM 553 N N . ASP A 1 78 ? -8.677 -7.481 9.934 1.00 98.06 78 ASP A N 1
ATOM 554 C CA . ASP A 1 78 ? -7.868 -6.910 11.010 1.00 98.06 78 ASP A CA 1
ATOM 555 C C . ASP A 1 78 ? -6.375 -6.939 10.603 1.00 98.06 78 ASP A C 1
ATOM 557 O O . ASP A 1 78 ? -5.890 -7.992 10.166 1.00 98.06 78 ASP A O 1
ATOM 561 N N . PRO A 1 79 ? -5.615 -5.833 10.746 1.00 97.44 79 PRO A N 1
ATOM 562 C CA . PRO A 1 79 ? -4.192 -5.785 10.401 1.00 97.44 79 PRO A CA 1
ATOM 563 C C . PRO A 1 79 ? -3.349 -6.883 11.064 1.00 97.44 79 PRO A C 1
ATOM 565 O O . PRO A 1 79 ? -2.352 -7.321 10.493 1.00 97.44 79 PRO A O 1
ATOM 568 N N . GLN A 1 80 ? -3.745 -7.365 12.247 1.00 97.00 80 GLN A N 1
ATOM 569 C CA . GLN A 1 80 ? -3.046 -8.435 12.966 1.00 97.00 80 GLN A CA 1
ATOM 570 C C . GLN A 1 80 ? -3.153 -9.798 12.272 1.00 97.00 80 GLN A C 1
ATOM 572 O O . GLN A 1 80 ? -2.363 -10.693 12.572 1.00 97.00 80 GLN A O 1
ATOM 577 N N . GLN A 1 81 ? -4.100 -9.968 11.345 1.00 97.50 81 GLN A N 1
ATOM 578 C CA . GLN A 1 81 ? -4.241 -11.180 10.533 1.00 97.50 81 GLN A CA 1
ATOM 579 C C . GLN A 1 81 ? -3.319 -11.183 9.303 1.00 97.50 81 GLN A C 1
ATOM 581 O O . GLN A 1 81 ? -3.230 -12.196 8.607 1.00 97.50 81 GLN A O 1
ATOM 586 N N . ILE A 1 82 ? -2.645 -10.066 9.014 1.00 97.56 82 ILE A N 1
ATOM 587 C CA . ILE A 1 82 ? -1.755 -9.909 7.864 1.00 97.56 82 ILE A CA 1
ATOM 588 C C . ILE A 1 82 ? -0.310 -10.060 8.338 1.00 97.56 82 ILE A C 1
ATOM 590 O O . ILE A 1 82 ? 0.155 -9.364 9.240 1.00 97.56 82 ILE A O 1
ATOM 594 N N . HIS A 1 83 ? 0.425 -10.972 7.705 1.00 95.75 83 HIS A N 1
ATOM 595 C CA . HIS A 1 83 ? 1.812 -11.262 8.052 1.00 95.75 83 HIS A CA 1
ATOM 596 C C . HIS A 1 83 ? 2.728 -11.055 6.850 1.00 95.75 83 HIS A C 1
ATOM 598 O O . HIS A 1 83 ? 2.447 -11.522 5.745 1.00 95.75 83 HIS A O 1
ATOM 604 N N . LEU A 1 84 ? 3.848 -10.375 7.088 1.00 93.81 84 LEU A N 1
ATOM 605 C CA . LEU A 1 84 ? 4.905 -10.208 6.100 1.00 93.81 84 LEU A CA 1
ATOM 606 C C . LEU A 1 84 ? 5.534 -11.570 5.784 1.00 93.81 84 LEU A C 1
ATOM 608 O O . LEU A 1 84 ? 6.052 -12.228 6.684 1.00 93.81 84 LEU A O 1
ATOM 612 N N . GLN A 1 85 ? 5.513 -11.974 4.514 1.00 93.94 85 GLN A N 1
ATOM 613 C CA . GLN A 1 85 ? 6.191 -13.199 4.080 1.00 93.94 85 GLN A CA 1
ATOM 614 C C . GLN A 1 85 ? 7.664 -12.956 3.750 1.00 93.94 85 GLN A C 1
ATOM 616 O O . GLN A 1 85 ? 8.530 -13.666 4.253 1.00 93.94 85 GLN A O 1
ATOM 621 N N . ALA A 1 86 ? 7.949 -11.957 2.914 1.00 90.50 86 ALA A N 1
ATOM 622 C CA . ALA A 1 86 ? 9.297 -11.645 2.462 1.00 90.50 86 ALA A CA 1
ATOM 623 C C . ALA A 1 86 ? 9.417 -10.169 2.074 1.00 90.50 86 ALA A C 1
ATOM 625 O O . ALA A 1 86 ? 8.430 -9.518 1.729 1.00 90.50 86 ALA A O 1
ATOM 626 N N . VAL A 1 87 ? 10.649 -9.668 2.121 1.00 90.06 87 VAL A N 1
ATOM 627 C CA . VAL A 1 87 ? 11.065 -8.411 1.497 1.00 90.06 87 VAL A CA 1
ATOM 628 C C . VAL A 1 87 ? 12.297 -8.744 0.686 1.00 90.06 87 VAL A C 1
ATOM 630 O O . VAL A 1 87 ? 13.276 -9.256 1.230 1.00 90.06 87 VAL A O 1
ATOM 633 N N . GLU A 1 88 ? 12.225 -8.478 -0.607 1.00 87.75 88 GLU A N 1
ATOM 634 C CA . GLU A 1 88 ? 13.288 -8.782 -1.551 1.00 87.75 88 GLU A CA 1
ATOM 635 C C . GLU A 1 88 ? 13.703 -7.496 -2.250 1.00 87.75 88 GLU A C 1
ATOM 637 O O . GLU A 1 88 ? 12.862 -6.687 -2.645 1.00 87.75 88 GLU A O 1
ATOM 642 N N . ASP A 1 89 ? 15.011 -7.317 -2.384 1.00 86.88 89 ASP A N 1
ATOM 643 C CA . ASP A 1 89 ? 15.563 -6.290 -3.250 1.00 86.88 89 ASP A CA 1
ATOM 644 C C . ASP A 1 89 ? 15.541 -6.826 -4.684 1.00 86.88 89 ASP A C 1
ATOM 646 O O . ASP A 1 89 ? 16.221 -7.804 -5.009 1.00 86.88 89 ASP A O 1
ATOM 650 N N . VAL A 1 90 ? 14.685 -6.239 -5.519 1.00 87.69 90 VAL A N 1
ATOM 651 C CA . VAL A 1 90 ? 14.443 -6.694 -6.888 1.00 87.69 90 VAL A CA 1
ATOM 652 C C . VAL A 1 90 ? 14.585 -5.515 -7.835 1.00 87.69 90 VAL A C 1
ATOM 654 O O . VAL A 1 90 ? 13.892 -4.505 -7.709 1.00 87.69 90 VAL A O 1
ATOM 657 N N . GLN A 1 91 ? 15.438 -5.681 -8.845 1.00 89.12 91 GLN A N 1
ATOM 658 C CA . GLN A 1 91 ? 15.481 -4.773 -9.981 1.00 89.12 91 GLN A CA 1
ATOM 659 C C . GLN A 1 91 ? 14.310 -5.083 -10.914 1.00 89.12 91 GLN A C 1
ATOM 661 O O . GLN A 1 91 ? 14.265 -6.123 -11.577 1.00 89.12 91 GLN A O 1
ATOM 666 N N . TRP A 1 92 ? 13.364 -4.156 -10.984 1.00 90.62 92 TRP A N 1
ATOM 667 C CA . TRP A 1 92 ? 12.246 -4.238 -11.915 1.00 90.62 92 TRP A CA 1
ATOM 668 C C . TRP A 1 92 ? 12.699 -3.871 -13.327 1.00 90.62 92 TRP A C 1
ATOM 670 O O . TRP A 1 92 ? 13.677 -3.149 -13.499 1.00 90.62 92 TRP A O 1
ATOM 680 N N . ARG A 1 93 ? 12.009 -4.408 -14.340 1.00 91.88 93 ARG A N 1
ATOM 681 C CA . ARG A 1 93 ? 12.307 -4.144 -15.761 1.00 91.88 93 ARG A CA 1
ATOM 682 C C . ARG A 1 93 ? 11.616 -2.886 -16.284 1.00 91.88 93 ARG A C 1
ATOM 684 O O . ARG A 1 93 ? 12.097 -2.250 -17.215 1.00 91.88 93 ARG A O 1
ATOM 691 N N . ASP A 1 94 ? 10.468 -2.562 -15.708 1.00 95.38 94 ASP A N 1
ATOM 692 C CA . ASP A 1 94 ? 9.657 -1.418 -16.084 1.00 95.38 94 ASP A CA 1
ATOM 693 C C . ASP A 1 94 ? 8.853 -0.908 -14.878 1.00 95.38 94 ASP A C 1
ATOM 695 O O . ASP A 1 94 ? 8.846 -1.500 -13.792 1.00 95.38 94 ASP A O 1
ATOM 699 N N . SER A 1 95 ? 8.155 0.205 -15.080 1.00 94.38 95 SER A N 1
ATOM 700 C CA . SER A 1 95 ? 7.353 0.878 -14.065 1.00 94.38 95 SER A CA 1
ATOM 701 C C . SER A 1 95 ? 6.027 0.175 -13.742 1.00 94.38 95 SER A C 1
ATOM 703 O O . SER A 1 95 ? 5.212 0.756 -13.027 1.00 94.38 95 SER A O 1
ATOM 705 N N . SER A 1 96 ? 5.769 -1.031 -14.268 1.00 94.75 96 SER A N 1
ATOM 706 C CA . SER A 1 96 ? 4.603 -1.838 -13.872 1.00 94.75 96 SER A CA 1
ATOM 707 C C . SER A 1 96 ? 4.818 -2.583 -12.557 1.00 94.75 96 SER A C 1
ATOM 709 O O . SER A 1 96 ? 3.855 -3.087 -11.979 1.00 94.75 96 SER A O 1
ATOM 711 N N . LEU A 1 97 ? 6.073 -2.683 -12.098 1.00 93.50 97 LEU A N 1
ATOM 712 C CA . LEU A 1 97 ? 6.449 -3.375 -10.861 1.00 93.50 97 LEU A CA 1
ATOM 713 C C . LEU A 1 97 ? 5.879 -4.810 -10.786 1.00 93.50 97 LEU A C 1
ATOM 715 O O . LEU A 1 97 ? 5.491 -5.290 -9.724 1.00 93.50 97 LEU A O 1
ATOM 719 N N . GLY A 1 98 ? 5.784 -5.487 -11.938 1.00 90.50 98 GLY A N 1
ATOM 720 C CA . GLY A 1 98 ? 5.327 -6.877 -12.044 1.00 90.50 98 GLY A CA 1
ATOM 721 C C . GLY A 1 98 ? 3.820 -7.074 -12.202 1.00 90.50 98 GLY A C 1
ATOM 722 O O . GLY A 1 98 ? 3.389 -8.214 -12.368 1.00 90.50 98 GLY A O 1
ATOM 723 N N . CYS A 1 99 ? 3.021 -6.003 -12.196 1.00 93.12 99 CYS A N 1
ATOM 724 C CA . CYS A 1 99 ? 1.565 -6.069 -12.361 1.00 93.12 99 CYS A CA 1
ATOM 725 C C . CYS A 1 99 ? 1.076 -5.214 -13.550 1.00 93.12 99 CYS A C 1
ATOM 727 O O . CYS A 1 99 ? 0.351 -4.241 -13.341 1.00 93.12 99 CYS A O 1
ATOM 729 N N . PRO A 1 100 ? 1.456 -5.532 -14.803 1.00 94.75 100 PRO A N 1
ATOM 730 C CA . PRO A 1 100 ? 1.035 -4.752 -15.960 1.00 94.75 100 PRO A CA 1
ATOM 731 C C . PRO A 1 100 ? -0.454 -4.950 -16.277 1.00 94.75 100 PRO A C 1
ATOM 733 O O . PRO A 1 100 ? -0.956 -6.072 -16.359 1.00 94.75 100 PRO A O 1
ATOM 736 N N . GLU A 1 101 ? -1.152 -3.848 -16.529 1.00 96.06 101 GLU A N 1
ATOM 737 C CA . GLU A 1 101 ? -2.526 -3.840 -17.019 1.00 96.06 101 GLU A CA 1
ATOM 738 C C . GLU A 1 101 ? -2.570 -3.931 -18.551 1.00 96.06 101 GLU A C 1
ATOM 740 O O . GLU A 1 101 ? -1.701 -3.426 -19.267 1.00 96.06 101 GLU A O 1
ATOM 745 N N . SER A 1 102 ? -3.615 -4.572 -19.080 1.00 95.06 102 SER A N 1
ATOM 746 C CA . SER A 1 102 ? -3.769 -4.747 -20.526 1.00 95.06 102 SER A CA 1
ATOM 747 C C . SER A 1 102 ? -3.986 -3.407 -21.233 1.00 95.06 102 SER A C 1
ATOM 749 O O . SER A 1 102 ? -4.833 -2.610 -20.835 1.00 95.06 102 SER A O 1
ATOM 751 N N . GLY A 1 103 ? -3.238 -3.173 -22.314 1.00 95.31 103 GLY A N 1
ATOM 752 C CA . GLY A 1 103 ? -3.355 -1.965 -23.134 1.00 95.31 103 GLY A CA 1
ATOM 753 C C . GLY A 1 103 ? -2.650 -0.728 -22.568 1.00 95.31 103 GLY A C 1
ATOM 754 O O . GLY A 1 103 ? -2.721 0.327 -23.197 1.00 95.31 103 GLY A O 1
ATOM 755 N N . GLN A 1 104 ? -1.958 -0.844 -21.430 1.00 96.25 104 GLN A N 1
ATOM 756 C CA . GLN A 1 104 ? -1.117 0.219 -20.880 1.00 96.25 104 GLN A CA 1
ATOM 757 C C . GLN A 1 104 ? 0.330 0.096 -21.366 1.00 96.25 104 GLN A C 1
ATOM 759 O O . GLN A 1 104 ? 0.838 -1.003 -21.590 1.00 96.25 104 GLN A O 1
ATOM 764 N N . ASN A 1 105 ? 1.002 1.239 -21.508 1.00 96.00 105 ASN A N 1
ATOM 765 C CA . ASN A 1 105 ? 2.437 1.306 -21.778 1.00 96.00 105 ASN A CA 1
ATOM 766 C C . ASN A 1 105 ? 3.158 1.759 -20.505 1.00 96.00 105 ASN A C 1
ATOM 768 O O . ASN A 1 105 ? 2.776 2.767 -19.912 1.00 96.00 105 ASN A O 1
ATOM 772 N N . TYR A 1 106 ? 4.215 1.047 -20.120 1.00 96.25 106 TYR A N 1
ATOM 773 C CA . TYR A 1 106 ? 5.016 1.341 -18.932 1.00 96.25 106 TYR A CA 1
ATOM 774 C C . TYR A 1 106 ? 6.400 1.852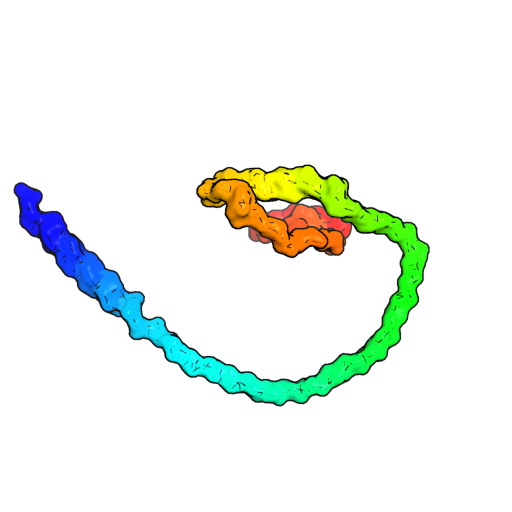 -19.325 1.00 96.25 106 TYR A C 1
ATOM 776 O O . TYR A 1 106 ? 6.924 1.514 -20.390 1.00 96.25 106 TYR A O 1
ATOM 784 N N . LEU A 1 107 ? 6.985 2.692 -18.474 1.00 96.94 107 LEU A N 1
ATOM 785 C CA . LEU A 1 107 ? 8.332 3.205 -18.692 1.00 96.94 107 LEU A CA 1
ATOM 786 C C . LEU A 1 107 ? 9.346 2.112 -18.369 1.00 96.94 107 LEU A C 1
ATOM 788 O O . LEU A 1 107 ? 9.214 1.428 -17.360 1.00 96.94 107 LEU A O 1
ATOM 792 N N . MET A 1 108 ? 10.366 1.979 -19.208 1.00 91.44 108 MET A N 1
ATOM 793 C CA . MET A 1 108 ? 11.521 1.128 -18.923 1.00 91.44 108 MET A CA 1
ATOM 794 C C . MET A 1 108 ? 12.332 1.767 -17.793 1.00 91.44 108 MET A C 1
ATOM 796 O O . MET A 1 108 ? 12.511 2.990 -17.803 1.00 91.44 108 MET A O 1
ATOM 800 N N . VAL A 1 109 ? 12.808 0.953 -16.849 1.00 81.19 109 VAL A N 1
ATOM 801 C CA . VAL A 1 109 ? 13.676 1.403 -15.746 1.00 81.19 109 VAL A CA 1
ATOM 802 C C . VAL A 1 109 ? 15.085 0.846 -15.876 1.00 81.19 109 VAL A C 1
ATOM 804 O O . VAL A 1 109 ? 15.247 -0.226 -16.505 1.00 81.19 109 VAL A O 1
#

Foldseek 3Di:
DPPPVVVVVVVVVVVVVVPPCDDDDDDDPDDPDPPPPPPDDPDPDDDPDPPPDPPDPVRCVVVVVVVLVVVCVVVVHDSVVDDDDDDDDDDDQWPCSPPDDPPDDTGGD

Secondary structure (DSSP, 8-state):
--SHHHHHHHHHHHHHHSSS----PPPP------------PPPPP-------PPPPHHHHHHHHHHHHHHHHHHHT--GGG-----------SBTTTT-PPTT----B-

Radius of gyration: 27.0 Å; chains: 1; bounding box: 84×45×36 Å

pLDDT: mean 76.48, std 17.54, range [51.19, 98.62]